Protein AF-A0A2D5K8U8-F1 (afdb_monomer_lite)

pLDDT: mean 80.2, std 13.67, range [46.09, 95.94]

Structure (mmCIF, N/CA/C/O backbone):
data_AF-A0A2D5K8U8-F1
#
_entry.id   AF-A0A2D5K8U8-F1
#
loop_
_atom_site.group_PDB
_atom_site.id
_atom_site.type_symbol
_atom_site.label_atom_id
_atom_site.label_alt_id
_atom_site.label_comp_id
_atom_site.label_asym_id
_atom_site.label_entity_id
_atom_site.label_seq_id
_atom_site.pdbx_PDB_ins_code
_atom_site.Cartn_x
_atom_site.Cartn_y
_atom_site.Cartn_z
_atom_site.occupancy
_atom_site.B_iso_or_equiv
_atom_site.auth_seq_id
_atom_site.auth_comp_id
_atom_site.auth_asym_id
_atom_site.auth_atom_id
_atom_site.pdbx_PDB_model_num
ATOM 1 N N . MET A 1 1 ? 9.744 8.426 -21.295 1.00 72.31 1 MET A N 1
ATOM 2 C CA . MET A 1 1 ? 10.218 8.655 -19.916 1.00 72.31 1 MET A CA 1
ATOM 3 C C . MET A 1 1 ? 10.380 7.291 -19.275 1.00 72.31 1 MET A C 1
ATOM 5 O O . MET A 1 1 ? 9.431 6.517 -19.316 1.00 72.31 1 MET A O 1
ATOM 9 N N . GLU A 1 2 ? 11.585 6.971 -18.811 1.00 84.75 2 GLU A N 1
ATOM 10 C CA . GLU A 1 2 ? 11.904 5.704 -18.144 1.00 84.75 2 GLU A CA 1
ATOM 11 C C . GLU A 1 2 ? 11.852 5.928 -16.628 1.00 84.75 2 GLU A C 1
ATOM 13 O O . GLU A 1 2 ? 12.397 6.911 -16.122 1.00 84.75 2 GLU A O 1
ATOM 18 N N . CYS A 1 3 ? 11.152 5.047 -15.927 1.00 87.31 3 CYS A N 1
ATOM 19 C CA . CYS A 1 3 ? 10.989 5.041 -14.483 1.00 87.31 3 CYS A CA 1
ATOM 20 C C . CYS A 1 3 ? 11.715 3.823 -13.915 1.00 87.31 3 CYS A C 1
ATOM 22 O O . CYS A 1 3 ? 11.823 2.787 -14.568 1.00 87.31 3 CYS A O 1
ATOM 24 N N . LYS A 1 4 ? 12.212 3.950 -12.688 1.00 88.06 4 LYS A N 1
ATOM 25 C CA . LYS A 1 4 ? 12.827 2.850 -11.953 1.00 88.06 4 LYS A CA 1
ATOM 26 C C . LYS A 1 4 ? 11.938 2.503 -10.768 1.00 88.06 4 LYS A C 1
ATOM 28 O O . LYS A 1 4 ? 11.543 3.405 -10.030 1.00 88.06 4 LYS A O 1
ATOM 33 N N . ASP A 1 5 ? 11.648 1.222 -10.585 1.00 85.38 5 ASP A N 1
ATOM 34 C CA . ASP A 1 5 ? 11.066 0.724 -9.351 1.00 85.38 5 ASP A CA 1
ATOM 35 C C . ASP A 1 5 ? 12.099 0.839 -8.220 1.00 85.38 5 ASP A C 1
ATOM 37 O O . ASP A 1 5 ? 13.247 0.416 -8.343 1.00 85.38 5 ASP A O 1
ATOM 41 N N . TYR A 1 6 ? 11.712 1.435 -7.098 1.00 85.38 6 TYR A N 1
ATOM 42 C CA . TYR A 1 6 ? 12.552 1.508 -5.901 1.00 85.38 6 TYR A CA 1
ATOM 43 C C . TYR A 1 6 ? 12.045 0.588 -4.790 1.00 85.38 6 TYR A C 1
ATOM 45 O O . TYR A 1 6 ? 12.610 0.609 -3.697 1.00 85.38 6 TYR A O 1
ATOM 53 N N . THR A 1 7 ? 11.037 -0.242 -5.067 1.00 82.31 7 THR A N 1
ATOM 54 C CA . THR A 1 7 ? 10.458 -1.207 -4.129 1.00 82.31 7 THR A CA 1
ATOM 55 C C . THR A 1 7 ? 11.177 -2.556 -4.211 1.00 82.31 7 THR A C 1
ATOM 57 O O . THR A 1 7 ? 12.342 -2.622 -3.813 1.00 82.31 7 THR A O 1
ATOM 60 N N . VAL A 1 8 ? 10.519 -3.610 -4.692 1.00 78.19 8 VAL A N 1
ATOM 61 C CA . VAL A 1 8 ? 10.980 -5.002 -4.627 1.00 78.19 8 VAL A CA 1
ATOM 62 C C . VAL A 1 8 ? 11.789 -5.381 -5.863 1.00 78.19 8 VAL A C 1
ATOM 64 O O . VAL A 1 8 ? 12.932 -5.806 -5.730 1.00 78.19 8 VAL A O 1
ATOM 67 N N . SER A 1 9 ? 11.236 -5.156 -7.058 1.00 82.62 9 SER A N 1
ATOM 68 C CA . SER A 1 9 ? 11.820 -5.629 -8.322 1.00 82.62 9 SER A CA 1
ATOM 69 C C . SER A 1 9 ? 13.100 -4.883 -8.704 1.00 82.62 9 SER A C 1
ATOM 71 O O . SER A 1 9 ? 14.027 -5.464 -9.254 1.00 82.62 9 SER A O 1
ATOM 73 N N . LYS A 1 10 ? 13.177 -3.585 -8.374 1.00 87.31 10 LYS A N 1
ATOM 74 C CA . LYS A 1 10 ? 14.238 -2.657 -8.819 1.00 87.31 10 LYS A CA 1
ATOM 75 C C . LYS A 1 10 ? 14.334 -2.459 -10.339 1.00 87.31 10 LYS A C 1
ATOM 77 O O . LYS A 1 10 ? 15.284 -1.815 -10.807 1.00 87.31 10 LYS A O 1
ATOM 82 N N . ASP A 1 11 ? 13.345 -2.947 -11.080 1.00 86.94 11 ASP A N 1
ATOM 83 C CA . ASP A 1 11 ? 13.329 -2.951 -12.535 1.00 86.94 11 ASP A CA 1
ATOM 84 C C . ASP A 1 11 ? 13.023 -1.575 -13.130 1.00 86.94 11 ASP A C 1
ATOM 86 O O . ASP A 1 11 ? 12.504 -0.660 -12.482 1.00 86.94 11 ASP A O 1
ATOM 90 N N . LYS A 1 12 ? 13.378 -1.412 -14.405 1.00 90.44 12 LYS A N 1
ATOM 91 C CA . LYS A 1 12 ? 13.058 -0.220 -15.188 1.00 90.44 12 LYS A CA 1
ATOM 92 C C . LYS A 1 12 ? 11.829 -0.479 -16.043 1.00 90.44 12 LYS A C 1
ATOM 94 O O . LYS A 1 12 ? 11.756 -1.484 -16.741 1.00 90.44 12 LYS A O 1
ATOM 99 N N . PHE A 1 13 ? 10.901 0.467 -16.041 1.00 91.81 13 PHE A N 1
ATOM 100 C CA . PHE A 1 13 ? 9.696 0.409 -16.858 1.00 91.81 13 PHE A CA 1
ATOM 101 C C . PHE A 1 13 ? 9.371 1.779 -17.443 1.00 91.81 13 PHE A C 1
ATOM 103 O O . PHE A 1 13 ? 9.825 2.824 -16.978 1.00 91.81 13 PHE A O 1
ATOM 110 N N . THR A 1 14 ? 8.550 1.788 -18.482 1.00 93.88 14 THR A N 1
ATOM 111 C CA . THR A 1 14 ? 8.043 3.018 -19.096 1.00 93.88 14 THR A CA 1
ATOM 112 C C . THR A 1 14 ? 6.562 3.177 -18.802 1.00 93.88 14 THR A C 1
ATOM 114 O O . THR A 1 14 ? 5.840 2.187 -18.739 1.00 93.88 14 THR A O 1
ATOM 117 N N . ILE A 1 15 ? 6.101 4.417 -18.624 1.00 91.69 15 ILE A N 1
ATOM 118 C CA . ILE A 1 15 ? 4.670 4.723 -18.527 1.00 91.69 15 ILE A CA 1
ATOM 119 C C . ILE A 1 15 ? 4.176 5.094 -19.922 1.00 91.69 15 ILE A C 1
ATOM 121 O O . ILE A 1 15 ? 4.593 6.104 -20.494 1.00 91.69 15 ILE A O 1
ATOM 125 N N . VAL A 1 16 ? 3.274 4.282 -20.460 1.00 91.88 16 VAL A N 1
ATOM 126 C CA . VAL A 1 16 ? 2.622 4.508 -21.749 1.00 91.88 16 VAL A CA 1
ATOM 127 C C . VAL A 1 16 ? 1.244 5.104 -21.495 1.00 91.88 16 VAL A C 1
ATOM 129 O O . VAL A 1 16 ? 0.490 4.600 -20.669 1.00 91.88 16 VAL A O 1
ATOM 132 N N . SER A 1 17 ? 0.917 6.192 -22.194 1.00 90.75 17 SER A N 1
ATOM 133 C CA . SER A 1 17 ? -0.390 6.851 -22.112 1.00 90.75 17 SER A CA 1
ATOM 134 C C . SER A 1 17 ? -1.188 6.611 -23.386 1.00 90.75 17 SER A C 1
ATOM 136 O O . SER A 1 17 ? -0.724 6.907 -24.492 1.00 90.75 17 SER A O 1
ATOM 138 N N . PHE A 1 18 ? -2.409 6.108 -23.237 1.00 88.94 18 PHE A N 1
ATOM 139 C CA . PHE A 1 18 ? -3.351 5.957 -24.330 1.00 88.94 18 PHE A CA 1
ATOM 140 C C . PHE A 1 18 ? -4.228 7.205 -24.453 1.00 88.94 18 PHE A C 1
ATOM 142 O O . PHE A 1 18 ? -5.158 7.434 -23.675 1.00 88.94 18 PHE A O 1
ATOM 149 N N . LYS A 1 19 ? -3.950 8.003 -25.489 1.00 83.50 19 LYS A N 1
ATOM 150 C CA . LYS A 1 19 ? -4.538 9.337 -25.706 1.00 83.50 19 LYS A CA 1
ATOM 151 C C . LYS A 1 19 ? -6.067 9.364 -25.821 1.00 83.50 19 LYS A C 1
ATOM 153 O O . LYS A 1 19 ? -6.663 10.414 -25.635 1.00 83.50 19 LYS A O 1
ATOM 158 N N . LYS A 1 20 ? -6.707 8.240 -26.154 1.00 87.12 20 LYS A N 1
ATOM 159 C CA . LYS A 1 20 ? -8.157 8.185 -26.401 1.00 87.12 20 LYS A CA 1
ATOM 160 C C . LYS A 1 20 ? -8.990 7.999 -25.125 1.00 87.12 20 LYS A C 1
ATOM 162 O O . LYS A 1 20 ? -10.155 8.374 -25.134 1.00 87.12 20 LYS A O 1
ATOM 167 N N . CYS A 1 21 ? -8.432 7.447 -24.044 1.00 86.19 21 CYS A N 1
ATOM 168 C CA . CYS A 1 21 ? -9.168 7.263 -22.782 1.00 86.19 21 CYS A CA 1
ATOM 169 C C . CYS A 1 21 ? -8.397 7.694 -21.526 1.00 86.19 21 CYS A C 1
ATOM 171 O O . CYS A 1 21 ? -8.828 7.376 -20.423 1.00 86.19 21 CYS A O 1
ATOM 173 N N . ASN A 1 22 ? -7.284 8.428 -21.677 1.00 86.94 22 ASN A N 1
ATOM 174 C CA . ASN A 1 22 ? -6.417 8.857 -20.568 1.00 86.94 22 ASN A CA 1
ATOM 175 C C . ASN A 1 22 ? -5.967 7.692 -19.670 1.00 86.94 22 ASN A C 1
ATOM 177 O O . ASN A 1 22 ? -5.772 7.849 -18.467 1.00 86.94 22 ASN A O 1
ATOM 181 N N . PHE A 1 23 ? -5.817 6.506 -20.257 1.00 91.19 23 PHE A N 1
ATOM 182 C CA . PHE A 1 23 ? -5.350 5.323 -19.553 1.00 91.19 23 PHE A CA 1
ATOM 183 C C . PHE A 1 23 ? -3.825 5.271 -19.578 1.00 91.19 23 PHE A C 1
ATOM 185 O O . PHE A 1 23 ? -3.212 5.519 -20.618 1.00 91.19 23 PHE A O 1
ATOM 192 N N . HIS A 1 24 ? -3.220 4.934 -18.443 1.00 91.25 24 HIS A N 1
ATOM 193 C CA . HIS A 1 24 ? -1.776 4.802 -18.298 1.00 91.25 24 HIS A CA 1
ATOM 194 C C . HIS A 1 24 ? -1.430 3.388 -17.845 1.00 91.25 24 HIS A C 1
ATOM 196 O O . HIS A 1 24 ? -2.069 2.862 -16.938 1.00 91.25 24 HIS A O 1
ATOM 202 N N . PHE A 1 25 ? -0.410 2.792 -18.455 1.00 90.81 25 PHE A N 1
ATOM 203 C CA . PHE A 1 25 ? 0.078 1.463 -18.088 1.00 90.81 25 PHE A CA 1
ATOM 204 C C . PHE A 1 25 ? 1.601 1.382 -18.171 1.00 90.81 25 PHE A C 1
ATOM 206 O O . PHE A 1 25 ? 2.246 2.223 -18.804 1.00 90.81 25 PHE A O 1
ATOM 213 N N . THR A 1 26 ? 2.172 0.381 -17.503 1.00 91.62 26 THR A N 1
ATOM 214 C CA . THR A 1 26 ? 3.611 0.122 -17.491 1.00 91.62 26 THR A CA 1
ATOM 215 C C . THR A 1 26 ? 4.007 -0.836 -18.610 1.00 91.62 26 THR A C 1
ATOM 217 O O . THR A 1 26 ? 3.253 -1.738 -18.971 1.00 91.62 26 THR A O 1
ATOM 220 N N . ASN A 1 27 ? 5.189 -0.626 -19.184 1.00 89.50 27 ASN A N 1
ATOM 221 C CA . ASN A 1 27 ? 5.752 -1.504 -20.204 1.00 89.50 27 ASN A CA 1
ATOM 222 C C . ASN A 1 27 ? 7.255 -1.742 -19.943 1.00 89.50 27 ASN A C 1
ATOM 224 O O . ASN A 1 27 ? 7.971 -0.747 -19.746 1.00 89.50 27 ASN A O 1
ATOM 228 N N . PRO A 1 28 ? 7.741 -3.000 -19.984 1.00 89.38 28 PRO A N 1
ATOM 229 C CA . PRO A 1 28 ? 6.996 -4.230 -20.300 1.00 89.38 28 PRO A CA 1
ATOM 230 C C . PRO A 1 28 ? 5.979 -4.629 -19.218 1.00 89.38 28 PRO A C 1
ATOM 232 O O . PRO A 1 28 ? 6.161 -4.313 -18.045 1.00 89.38 28 PRO A O 1
ATOM 235 N N . ILE A 1 29 ? 4.893 -5.292 -19.630 1.00 87.25 29 ILE A N 1
ATOM 236 C CA . ILE A 1 29 ? 3.966 -5.949 -18.698 1.00 87.25 29 ILE A CA 1
ATOM 237 C C . ILE A 1 29 ? 4.652 -7.247 -18.247 1.00 87.25 29 ILE A C 1
ATOM 239 O O . ILE A 1 29 ? 5.026 -8.036 -19.119 1.00 87.25 29 ILE A O 1
ATOM 243 N N . PRO A 1 30 ? 4.856 -7.466 -16.936 1.00 85.12 30 PRO A N 1
ATOM 244 C CA . PRO A 1 30 ? 5.499 -8.680 -16.447 1.00 85.12 30 PRO A CA 1
ATOM 245 C C . PRO A 1 30 ? 4.641 -9.909 -16.761 1.00 85.12 30 PRO A C 1
ATOM 247 O O . PRO A 1 30 ? 3.410 -9.837 -16.753 1.00 85.12 30 PRO A O 1
ATOM 250 N N . LEU A 1 31 ? 5.298 -11.036 -17.033 1.00 85.94 31 LEU A N 1
ATOM 251 C CA . LEU A 1 31 ? 4.624 -12.324 -17.188 1.00 85.94 31 LEU A CA 1
ATOM 252 C C . LEU A 1 31 ? 4.073 -12.807 -15.835 1.00 85.94 31 LEU A C 1
ATOM 254 O O . LEU A 1 31 ? 4.5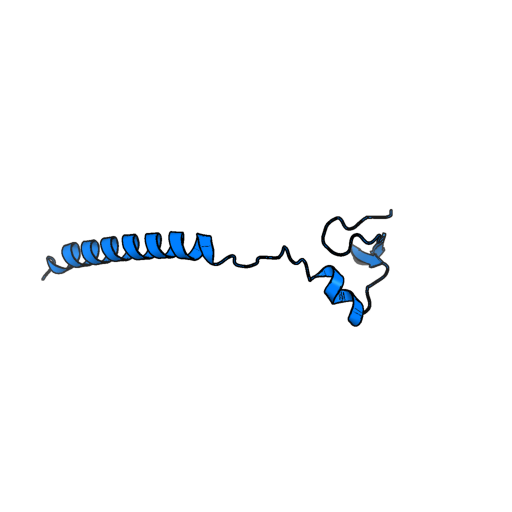02 -12.352 -14.772 1.00 85.94 31 LEU A O 1
ATOM 258 N N . GLU A 1 32 ? 3.109 -13.727 -15.866 1.00 81.56 32 GLU A N 1
ATOM 259 C CA . GLU A 1 32 ? 2.421 -14.234 -14.668 1.00 81.56 32 GLU A CA 1
ATOM 260 C C . GLU A 1 32 ? 3.386 -14.900 -13.672 1.00 81.56 32 GLU A C 1
ATOM 262 O O . GLU A 1 32 ? 3.257 -14.748 -12.463 1.00 81.56 32 GLU A O 1
ATOM 267 N N . ASP A 1 33 ? 4.419 -15.557 -14.181 1.00 82.12 33 ASP A N 1
ATOM 268 C CA . ASP A 1 33 ? 5.519 -16.173 -13.443 1.00 82.12 33 ASP A CA 1
ATOM 269 C C . ASP A 1 33 ? 6.519 -15.158 -12.852 1.00 82.12 33 ASP A C 1
ATOM 271 O O . ASP A 1 33 ? 7.275 -15.484 -11.936 1.00 82.12 33 ASP A O 1
ATOM 275 N N . GLU A 1 34 ? 6.496 -13.903 -13.307 1.00 77.88 34 GLU A N 1
ATOM 276 C CA . GLU A 1 34 ? 7.371 -12.825 -12.822 1.00 77.88 34 GLU A CA 1
ATOM 277 C C . GLU A 1 34 ? 6.645 -11.781 -11.964 1.00 77.88 34 GLU A C 1
ATOM 279 O O . GLU A 1 34 ? 7.285 -10.960 -11.296 1.00 77.88 34 GLU A O 1
ATOM 284 N N . ILE A 1 35 ? 5.309 -11.822 -11.930 1.00 79.06 35 ILE A N 1
ATOM 285 C CA . ILE A 1 35 ? 4.492 -10.877 -11.162 1.00 79.06 35 ILE A CA 1
ATOM 286 C C . ILE A 1 35 ? 4.755 -10.994 -9.655 1.00 79.06 35 ILE A C 1
ATOM 288 O O . ILE A 1 35 ? 4.754 -9.987 -8.949 1.00 79.06 35 ILE A O 1
ATOM 292 N N . GLY A 1 36 ? 5.089 -12.197 -9.171 1.00 75.44 36 GLY A N 1
ATOM 293 C CA . GLY A 1 36 ? 5.439 -12.444 -7.770 1.00 75.44 36 GLY A CA 1
ATOM 294 C C . GLY A 1 36 ? 6.617 -11.589 -7.293 1.00 75.44 36 GLY A C 1
ATOM 295 O O . GLY A 1 36 ? 6.550 -11.004 -6.214 1.00 75.44 36 GLY A O 1
ATOM 296 N N . LYS A 1 37 ? 7.636 -11.378 -8.142 1.00 72.69 37 LYS A N 1
ATOM 297 C CA . LYS A 1 37 ? 8.817 -10.541 -7.833 1.00 72.69 37 LYS A CA 1
ATOM 298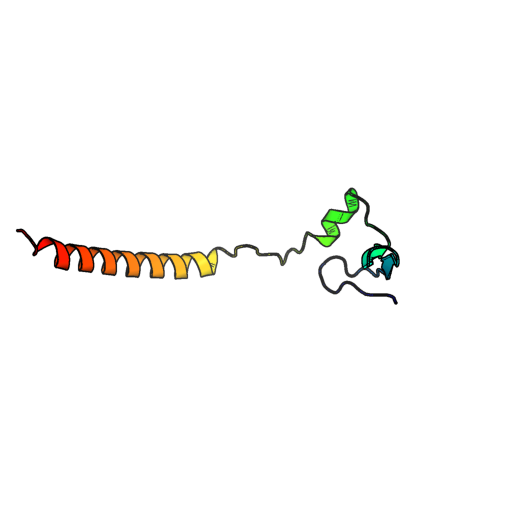 C C . LYS A 1 37 ? 8.462 -9.076 -7.548 1.00 72.69 37 LYS A C 1
ATOM 300 O O . LYS A 1 37 ? 9.225 -8.371 -6.896 1.00 72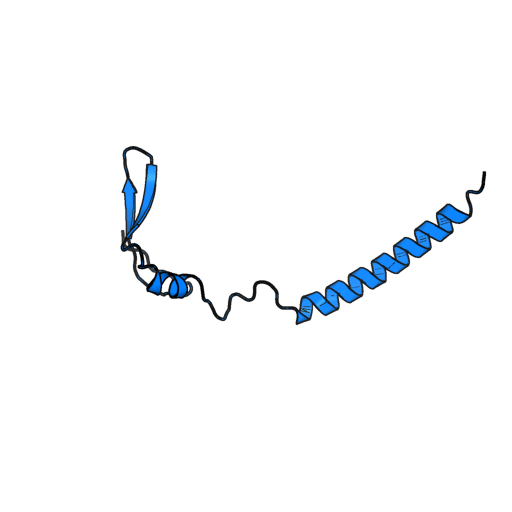.69 37 LYS A O 1
ATOM 305 N N . HIS A 1 38 ? 7.315 -8.612 -8.042 1.00 70.06 38 HIS A N 1
ATOM 306 C CA . HIS A 1 38 ? 6.822 -7.252 -7.830 1.00 70.06 38 HIS A CA 1
ATOM 307 C C . HIS A 1 38 ? 5.955 -7.125 -6.563 1.00 70.06 38 HIS A C 1
ATOM 309 O O . HIS A 1 38 ? 5.673 -6.008 -6.130 1.00 70.06 38 HIS A O 1
ATOM 315 N N . HIS A 1 39 ? 5.548 -8.246 -5.955 1.00 68.50 39 HIS A N 1
ATOM 316 C CA . HIS A 1 39 ? 4.658 -8.294 -4.790 1.00 68.50 39 HIS A CA 1
ATOM 317 C C . HIS A 1 39 ? 5.311 -8.877 -3.525 1.00 68.50 39 HIS A C 1
ATOM 319 O O . HIS A 1 39 ? 4.889 -8.542 -2.420 1.00 68.50 39 HIS A O 1
ATOM 325 N N . GLU A 1 40 ? 6.342 -9.710 -3.656 1.00 61.84 40 GLU A N 1
ATOM 326 C CA . GLU A 1 40 ? 7.012 -10.371 -2.534 1.00 61.84 40 GLU A CA 1
ATOM 327 C C . GLU A 1 40 ? 8.171 -9.532 -1.970 1.00 61.84 40 GLU A C 1
ATOM 329 O O . GLU A 1 40 ? 9.344 -9.851 -2.160 1.00 61.84 40 GLU A O 1
ATOM 334 N N . SER A 1 41 ? 7.888 -8.452 -1.234 1.00 60.47 41 SER A N 1
ATOM 335 C CA . SER A 1 41 ? 8.904 -7.927 -0.312 1.00 60.47 41 SER A CA 1
ATOM 336 C C . SER A 1 41 ? 8.918 -8.778 0.950 1.00 60.47 41 SER A C 1
ATOM 338 O O . SER A 1 41 ? 7.916 -8.867 1.653 1.00 60.47 41 SER A O 1
ATOM 340 N N . GLY A 1 42 ? 10.082 -9.327 1.308 1.0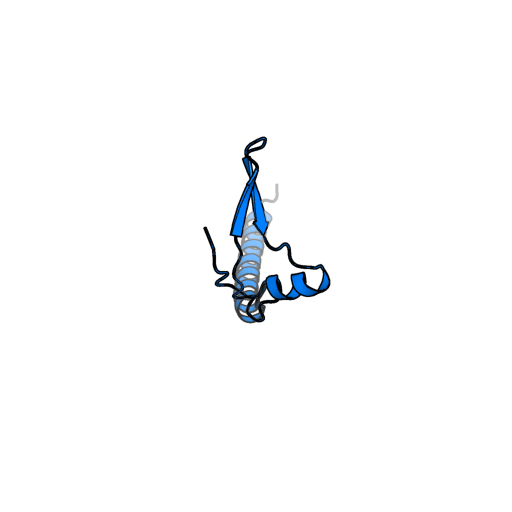0 57.00 42 GLY A N 1
ATOM 341 C CA . GLY A 1 42 ? 10.306 -9.883 2.651 1.00 57.00 42 GLY A CA 1
ATOM 342 C C . GLY A 1 42 ? 10.014 -8.872 3.777 1.00 57.00 42 GLY A C 1
ATOM 343 O O . GLY A 1 42 ? 9.713 -9.270 4.898 1.00 57.00 42 GLY A O 1
ATOM 344 N N . ASP A 1 43 ? 10.021 -7.573 3.452 1.00 55.41 43 ASP A N 1
ATOM 345 C CA . ASP A 1 43 ? 9.642 -6.458 4.328 1.00 55.41 43 ASP A CA 1
ATOM 346 C C . ASP A 1 43 ? 8.135 -6.124 4.322 1.00 55.41 43 ASP A C 1
ATOM 348 O O . ASP A 1 43 ? 7.707 -5.219 5.046 1.00 55.41 43 ASP A O 1
ATOM 352 N N . TYR A 1 44 ? 7.296 -6.818 3.539 1.00 56.53 44 TYR A N 1
ATOM 353 C CA . TYR A 1 44 ? 5.838 -6.677 3.619 1.00 56.53 44 TYR A CA 1
ATOM 354 C C . TYR A 1 44 ? 5.309 -7.386 4.866 1.00 56.53 44 TYR A C 1
ATOM 356 O O . TYR A 1 44 ? 4.662 -8.432 4.832 1.00 56.53 44 TYR A O 1
ATOM 364 N N . ILE A 1 45 ? 5.577 -6.780 6.014 1.00 55.06 45 ILE A N 1
ATOM 365 C CA . ILE A 1 45 ? 5.001 -7.182 7.282 1.00 55.06 45 ILE A CA 1
ATOM 366 C C . ILE A 1 45 ? 3.602 -6.566 7.360 1.00 55.06 45 ILE A C 1
ATOM 368 O O . ILE A 1 45 ? 3.392 -5.540 8.006 1.00 55.06 45 ILE A O 1
ATOM 372 N N . SER A 1 46 ? 2.622 -7.168 6.680 1.00 53.22 46 SER A N 1
ATOM 373 C CA . SER A 1 46 ? 1.237 -6.672 6.723 1.00 53.22 46 SER A CA 1
ATOM 374 C C . SER A 1 46 ? 0.686 -6.618 8.147 1.00 53.22 46 SER A C 1
ATOM 376 O O . SER A 1 46 ? -0.122 -5.748 8.459 1.00 53.22 46 SER A O 1
ATOM 378 N N . HIS A 1 47 ? 1.169 -7.469 9.052 1.00 51.31 47 HIS A N 1
ATOM 379 C CA . HIS A 1 47 ? 0.742 -7.505 10.443 1.00 51.31 47 HIS A CA 1
ATOM 380 C C . HIS A 1 47 ? 1.836 -8.101 11.341 1.00 51.31 47 HIS A C 1
ATOM 382 O O . HIS A 1 47 ? 1.757 -9.265 11.719 1.00 51.31 47 HIS A O 1
ATOM 388 N N . SER A 1 48 ? 2.843 -7.305 11.719 1.00 56.66 48 SER A N 1
ATOM 389 C CA . SER A 1 48 ? 3.777 -7.681 12.795 1.00 56.66 48 SER A CA 1
ATOM 390 C C . SER A 1 48 ? 2.963 -7.865 14.073 1.00 56.66 48 SER A C 1
ATOM 392 O O . SER A 1 48 ? 2.395 -6.909 14.611 1.00 56.66 48 SER A O 1
ATOM 394 N N . SER A 1 49 ? 2.836 -9.109 14.518 1.00 57.16 49 SER A N 1
ATOM 395 C CA . SER A 1 49 ? 2.041 -9.507 15.678 1.00 57.16 49 SER A CA 1
ATOM 396 C C . SER A 1 49 ? 2.630 -8.991 16.990 1.00 57.16 49 SER A C 1
ATOM 398 O O . SER A 1 49 ? 1.882 -8.746 17.928 1.00 57.16 49 SER A O 1
ATOM 400 N N . THR A 1 50 ? 3.933 -8.720 17.064 1.00 62.16 50 THR A N 1
ATOM 401 C CA . THR A 1 50 ? 4.620 -8.550 18.353 1.00 62.16 50 THR A CA 1
ATOM 402 C C . THR A 1 50 ? 4.232 -7.270 19.104 1.00 62.16 50 THR A C 1
ATOM 404 O O . THR A 1 50 ? 3.940 -7.312 20.297 1.00 62.16 50 THR A O 1
ATOM 407 N N . SER A 1 51 ? 4.178 -6.112 18.435 1.00 61.06 51 SER A N 1
ATOM 408 C CA . SER A 1 51 ? 3.746 -4.853 19.075 1.00 61.06 51 SER A CA 1
ATOM 409 C C . SER A 1 51 ? 2.221 -4.727 19.133 1.00 61.06 51 SER A C 1
ATOM 411 O O . SER A 1 51 ? 1.670 -4.178 20.091 1.00 61.06 51 SER A O 1
ATOM 413 N N . LYS A 1 52 ? 1.528 -5.297 18.138 1.00 66.19 52 LYS A N 1
ATOM 414 C CA . LYS A 1 52 ? 0.067 -5.357 18.070 1.00 66.19 52 LYS A CA 1
ATOM 415 C C . LYS A 1 52 ? -0.509 -6.181 19.221 1.00 66.19 52 LYS A C 1
ATOM 417 O O . LYS A 1 52 ? -1.503 -5.756 19.793 1.00 66.19 52 LYS A O 1
ATOM 422 N N . GLU A 1 53 ? 0.113 -7.293 19.609 1.00 74.88 53 GLU A N 1
ATOM 423 C CA . GLU A 1 53 ? -0.332 -8.140 20.724 1.00 74.88 53 GLU A CA 1
ATOM 424 C C . GLU A 1 53 ? -0.239 -7.434 22.080 1.00 74.88 53 GLU A C 1
ATOM 426 O O . GLU A 1 53 ? -1.208 -7.462 22.842 1.00 74.88 53 GLU A O 1
ATOM 431 N N . ILE A 1 54 ? 0.863 -6.732 22.367 1.00 82.19 54 ILE A N 1
ATOM 432 C CA . ILE A 1 54 ? 1.033 -6.002 23.636 1.00 82.19 54 ILE A CA 1
ATOM 433 C C . ILE A 1 54 ? 0.026 -4.847 23.731 1.00 82.19 54 ILE A C 1
ATOM 435 O O . ILE A 1 54 ? -0.703 -4.728 24.719 1.00 82.19 54 ILE A O 1
ATOM 439 N N . VAL A 1 55 ? -0.067 -4.019 22.685 1.00 84.81 55 VAL A N 1
ATOM 440 C CA . VAL A 1 55 ? -0.993 -2.874 22.651 1.00 84.81 55 VAL A CA 1
ATOM 441 C C . VAL A 1 55 ? -2.453 -3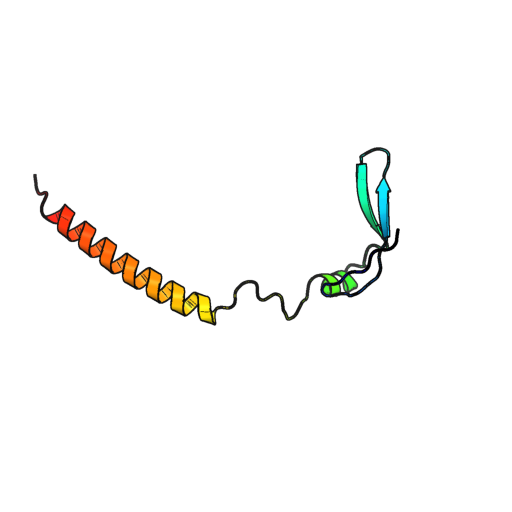.339 22.671 1.00 84.81 55 VAL A C 1
ATOM 443 O O . VAL A 1 55 ? -3.275 -2.753 23.376 1.00 84.81 55 VAL A O 1
ATOM 446 N N . ASN A 1 56 ? -2.787 -4.421 21.963 1.00 85.50 56 ASN A N 1
ATOM 447 C CA . ASN A 1 56 ? -4.127 -5.010 21.974 1.00 85.50 56 ASN A CA 1
ATOM 448 C C . ASN A 1 56 ? -4.486 -5.575 23.354 1.00 85.50 56 ASN A C 1
ATOM 450 O O . ASN A 1 56 ? -5.598 -5.362 23.828 1.00 85.50 56 ASN A O 1
ATOM 454 N N . THR A 1 57 ? -3.545 -6.229 24.037 1.00 87.19 57 THR A N 1
ATOM 455 C CA . THR A 1 57 ? -3.758 -6.749 25.396 1.00 87.19 57 THR A CA 1
ATOM 456 C C . THR A 1 57 ? -4.031 -5.617 26.388 1.00 87.19 57 THR A C 1
ATOM 458 O O . THR A 1 57 ? -4.990 -5.683 27.166 1.00 87.19 57 THR A O 1
ATOM 461 N N . LEU A 1 58 ? -3.247 -4.534 26.326 1.00 91.19 58 LEU A N 1
ATOM 462 C CA . LEU A 1 58 ? -3.474 -3.343 27.146 1.00 91.19 58 LEU A CA 1
ATOM 463 C C . LEU A 1 58 ? -4.839 -2.707 26.841 1.00 91.19 58 LEU A C 1
ATOM 465 O O . LEU A 1 58 ? -5.612 -2.417 27.757 1.00 91.19 58 LEU A O 1
ATOM 469 N N . TYR A 1 59 ? -5.175 -2.551 25.560 1.00 91.25 59 TYR A N 1
ATOM 470 C CA . TYR A 1 59 ? -6.458 -2.005 25.123 1.00 91.25 59 TYR A CA 1
ATOM 471 C C . TYR A 1 59 ? -7.646 -2.835 25.632 1.00 91.25 59 TYR A C 1
ATOM 473 O O . TYR A 1 59 ? -8.591 -2.285 26.204 1.00 91.25 59 TYR A O 1
ATOM 481 N N . GLN A 1 60 ? -7.594 -4.161 25.474 1.00 91.38 60 GLN A N 1
ATOM 482 C CA . GLN A 1 60 ? -8.636 -5.066 25.959 1.00 91.38 60 GLN A CA 1
ATOM 483 C C . GLN A 1 60 ? -8.776 -5.005 27.486 1.00 91.38 60 GLN A C 1
ATOM 485 O O . GLN A 1 60 ? -9.897 -5.005 27.999 1.00 91.38 60 GLN A O 1
ATOM 490 N N . SER A 1 61 ? -7.664 -4.863 28.213 1.00 94.75 61 SER A N 1
ATOM 491 C CA . SER A 1 61 ? -7.672 -4.721 29.673 1.00 94.75 61 SER A CA 1
ATOM 492 C C . SER A 1 61 ? -8.393 -3.445 30.119 1.00 94.75 61 SER A C 1
ATOM 494 O O . SER A 1 61 ? -9.315 -3.504 30.935 1.00 94.75 61 SER A O 1
ATOM 496 N N . VAL A 1 62 ? -8.057 -2.294 29.524 1.00 95.31 62 VAL A N 1
ATOM 497 C CA . VAL A 1 62 ? -8.716 -1.007 29.819 1.00 95.31 62 VAL A CA 1
ATOM 498 C C . VAL A 1 62 ? -10.197 -1.037 29.427 1.00 95.31 62 VAL A C 1
ATOM 500 O O . VAL A 1 62 ? -11.056 -0.554 30.171 1.00 95.31 62 VAL A O 1
ATOM 503 N N . ARG A 1 63 ? -10.529 -1.656 28.288 1.00 94.62 63 ARG A N 1
ATOM 504 C CA . ARG A 1 63 ? -11.917 -1.825 27.840 1.00 94.62 63 ARG A CA 1
ATOM 505 C C . ARG A 1 63 ? -12.744 -2.615 28.854 1.00 94.62 63 ARG A C 1
ATOM 507 O O . ARG A 1 63 ? -13.862 -2.206 29.164 1.00 94.62 63 ARG A O 1
ATOM 514 N N . ASN A 1 64 ? -12.197 -3.697 29.404 1.00 95.19 64 ASN A N 1
ATOM 515 C CA . ASN A 1 64 ? -12.880 -4.508 30.412 1.00 95.19 64 ASN A CA 1
ATOM 516 C C . ASN A 1 64 ? -13.135 -3.733 31.713 1.00 95.19 64 ASN A C 1
ATOM 518 O O . ASN A 1 64 ? -14.215 -3.860 32.290 1.00 95.19 64 ASN A O 1
ATOM 522 N N . ILE A 1 65 ? -12.195 -2.889 32.150 1.00 95.94 65 ILE A N 1
ATOM 523 C CA . ILE A 1 65 ? -12.387 -2.005 33.313 1.00 95.94 65 ILE A CA 1
ATOM 524 C C . ILE A 1 65 ? -13.547 -1.034 33.061 1.00 95.94 65 ILE A C 1
ATOM 526 O O . ILE A 1 65 ? -14.462 -0.935 33.880 1.00 95.94 65 ILE A O 1
ATOM 530 N N . LYS A 1 66 ? -13.560 -0.368 31.899 1.00 93.88 66 LYS A N 1
ATOM 531 C CA . LYS A 1 66 ? -14.631 0.568 31.520 1.00 93.88 66 LYS A CA 1
ATOM 532 C C . LYS A 1 66 ? -16.002 -0.110 31.482 1.00 93.88 66 LYS A C 1
ATOM 534 O O . LYS A 1 66 ? -16.980 0.472 31.944 1.00 93.88 66 LYS A O 1
ATOM 539 N N . LEU A 1 67 ? -16.085 -1.328 30.947 1.00 93.81 67 LEU A N 1
ATOM 540 C CA . LEU A 1 67 ? -17.342 -2.078 30.878 1.00 93.81 67 LEU A CA 1
ATOM 541 C C . LEU A 1 67 ? -17.868 -2.442 32.271 1.00 93.81 67 LEU A C 1
ATOM 543 O O . LEU A 1 67 ? -19.055 -2.254 32.524 1.00 93.81 67 LEU A O 1
ATOM 547 N N . ARG A 1 68 ? -17.000 -2.882 33.191 1.00 93.44 68 ARG A N 1
ATOM 548 C CA . ARG A 1 68 ? -17.389 -3.164 34.586 1.00 93.44 68 ARG A CA 1
ATOM 549 C C . ARG A 1 68 ? -17.865 -1.907 35.315 1.00 93.44 68 ARG A C 1
ATOM 551 O O . ARG A 1 68 ? -18.853 -1.967 36.039 1.00 93.44 68 ARG A O 1
ATOM 558 N N . LEU A 1 69 ? -17.199 -0.772 35.092 1.00 92.19 69 LEU A N 1
ATOM 559 C CA . LEU A 1 69 ? -17.613 0.520 35.642 1.00 92.19 69 LEU A CA 1
ATOM 560 C C . LEU A 1 69 ? -18.984 0.951 35.105 1.00 92.19 69 LEU A C 1
ATOM 562 O O . LEU A 1 69 ? -19.845 1.372 35.866 1.00 92.19 69 LEU A O 1
ATOM 566 N N . LEU A 1 70 ? -19.218 0.823 33.798 1.00 91.44 70 LEU A N 1
ATOM 567 C CA . LEU A 1 70 ? -20.527 1.126 33.218 1.00 91.44 70 LEU A CA 1
ATOM 568 C C . LEU A 1 70 ? -21.615 0.223 33.806 1.00 91.44 70 LEU A C 1
ATOM 570 O O . LEU A 1 70 ? -22.655 0.727 34.212 1.00 91.44 70 LEU A O 1
ATOM 574 N N . GLN A 1 71 ? -21.353 -1.082 33.918 1.00 91.12 71 GLN A N 1
ATOM 575 C CA . GLN A 1 71 ? -22.286 -2.040 34.514 1.00 91.12 71 GLN A CA 1
ATOM 576 C C . GLN A 1 71 ? -22.625 -1.709 35.972 1.00 91.12 71 GLN A C 1
ATOM 578 O O . GLN A 1 71 ? -23.790 -1.830 36.358 1.00 91.12 71 GLN A O 1
ATOM 583 N N . SER A 1 72 ? -21.649 -1.286 36.785 1.00 89.12 72 SER A N 1
ATOM 584 C CA . SER A 1 72 ? -21.905 -0.907 38.180 1.00 89.12 72 SER A CA 1
ATOM 585 C C . SER A 1 72 ? -22.735 0.374 38.281 1.00 89.12 72 SER A C 1
ATOM 587 O O . SER A 1 72 ? -23.668 0.433 39.080 1.00 89.12 72 SER A O 1
ATOM 589 N N . LEU A 1 73 ? -22.470 1.359 37.418 1.00 88.31 73 LEU A N 1
ATOM 59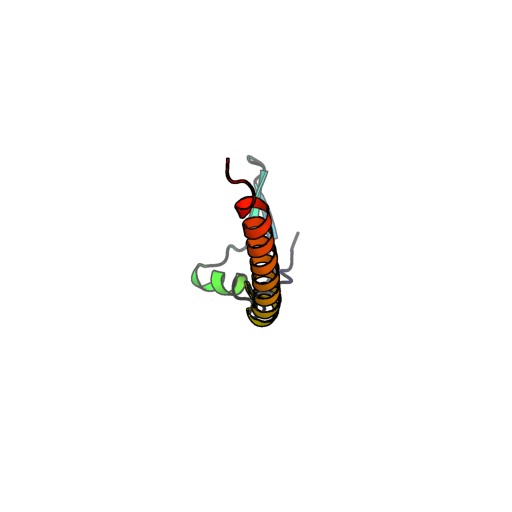0 C CA . LEU A 1 73 ? -23.235 2.606 37.353 1.00 88.31 73 LEU A CA 1
ATOM 591 C C . LEU A 1 73 ? -24.675 2.389 36.868 1.00 88.31 73 LEU A C 1
ATOM 593 O O . LEU A 1 73 ? -25.585 3.088 37.307 1.00 88.31 73 LEU A O 1
ATOM 597 N N . THR A 1 74 ? -24.909 1.413 35.988 1.00 85.31 74 THR A N 1
ATOM 598 C CA . THR A 1 74 ? -26.255 1.115 35.477 1.00 85.31 74 THR A CA 1
ATOM 599 C C . THR A 1 74 ? -27.044 0.146 36.359 1.00 85.31 74 THR A C 1
ATOM 601 O O . THR A 1 74 ? -28.267 0.229 36.383 1.00 85.31 74 THR A O 1
ATOM 604 N N . SER A 1 75 ? -26.387 -0.740 37.119 1.00 70.00 75 SER A N 1
ATOM 605 C CA . SER A 1 75 ? -27.067 -1.732 37.980 1.00 70.00 75 SER A CA 1
ATOM 606 C C . SER A 1 75 ? -27.741 -1.125 39.219 1.00 70.00 75 SER A C 1
ATOM 608 O O . SER A 1 75 ? -28.624 -1.752 39.800 1.00 70.00 75 SER A O 1
ATOM 610 N N . GLY A 1 76 ? -27.373 0.102 39.608 1.00 60.25 76 GLY A N 1
ATOM 611 C CA . GLY A 1 76 ? -28.052 0.876 40.658 1.00 60.25 76 GLY A CA 1
ATOM 612 C C . GLY A 1 76 ? -29.342 1.571 40.202 1.00 60.25 76 GLY A C 1
ATOM 613 O O . GLY A 1 76 ? -30.045 2.148 41.025 1.00 60.25 76 GLY A O 1
ATOM 614 N N . LYS A 1 77 ? -29.682 1.514 38.908 1.00 57.22 77 LYS A N 1
ATOM 615 C CA . LYS A 1 77 ? -30.895 2.112 38.336 1.00 57.22 77 LYS A CA 1
ATOM 616 C C . LYS A 1 77 ? -32.002 1.053 38.229 1.00 57.22 77 LYS A C 1
ATOM 618 O O . LYS A 1 77 ? -32.470 0.740 37.140 1.00 57.22 77 LYS A O 1
ATOM 623 N N . LYS A 1 78 ? -32.376 0.445 39.361 1.00 52.50 78 LYS A N 1
ATOM 624 C CA . LYS A 1 78 ? -33.630 -0.320 39.451 1.00 52.50 78 LYS A CA 1
ATOM 625 C C . LYS A 1 78 ? -34.775 0.688 39.567 1.00 52.50 78 LYS A C 1
ATOM 627 O O . LYS A 1 78 ? -34.814 1.441 40.537 1.00 52.50 78 LYS A O 1
ATOM 632 N N . HIS A 1 79 ? -35.615 0.739 38.535 1.00 46.09 79 HIS A N 1
ATOM 633 C CA . HIS A 1 79 ? -36.987 1.230 38.655 1.00 46.09 79 HIS A CA 1
ATOM 634 C C . HIS A 1 79 ? -37.785 0.307 39.578 1.00 46.09 79 HIS A C 1
ATOM 636 O O . HIS A 1 79 ? -37.469 -0.908 39.589 1.00 46.09 79 HIS A O 1
#

Secondary structure (DSSP, 8-state):
-EEE--SSS--EEEEEEETTTTEEEEESPPPTTTTHHHH--TT--TT-HHHHHHHHHHHHHHHHHHHHHHHHHHHT---

Radius of gyration: 25.96 Å; chains: 1; bounding box: 51×26×67 Å

Foldseek 3Di:
DWDADPPQQRDIWDWDADPPPRDIDTPPDDDPVCVVSVVDDPPPCVDPPPVVVVVVVVVVVVVVVVVVVVCVVVVVPDD

Sequence (79 aa):
MECKDYTVSKDKFTIVSFKKCNFHFTNPIPLEDEIGKHHESGDYISHSSTSKEIVNTLYQSVRNIKLRLLQSLTSGKKH